Protein AF-A0A3L7MNG3-F1 (afdb_monomer_lite)

pLDDT: mean 82.28, std 17.29, range [47.0, 98.44]

Sequence (63 aa):
MLTSHLSAIVAAALSAGPTTTPDASMLRYPDIGREDIVFVYAGNLWLVPKTGGMARPLTSAAG

Secondary structure (DSSP, 8-state):
------------------S-PPPGGG-EEEEE-SSEEEEEETTEEEEEETT----EES--S--

Structure (mmCIF, N/CA/C/O backbone):
data_AF-A0A3L7MNG3-F1
#
_entry.id   AF-A0A3L7MNG3-F1
#
loop_
_atom_site.group_PDB
_atom_site.id
_atom_site.type_symbol
_atom_site.label_atom_id
_atom_site.label_alt_id
_atom_site.label_comp_id
_atom_site.label_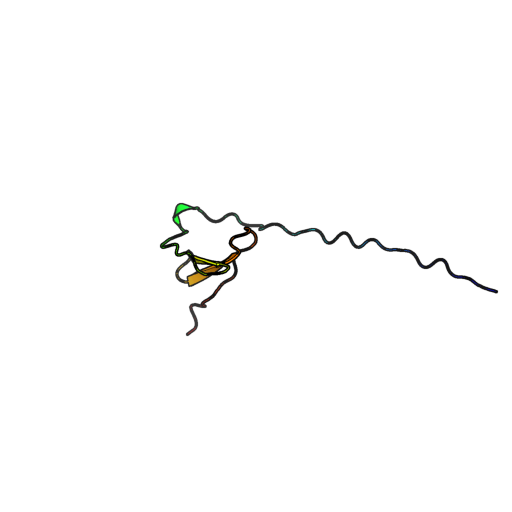asym_id
_atom_site.label_entity_id
_atom_site.label_seq_id
_atom_site.pdbx_PDB_ins_code
_atom_site.Cartn_x
_atom_site.Cartn_y
_atom_site.Cartn_z
_atom_site.occupancy
_atom_site.B_iso_or_equiv
_atom_site.auth_seq_id
_atom_site.auth_comp_id
_atom_site.auth_asym_id
_atom_site.auth_atom_id
_atom_site.pdbx_PDB_model_num
ATOM 1 N N . MET A 1 1 ? 16.234 5.867 58.769 1.00 47.00 1 MET A N 1
ATOM 2 C CA . MET A 1 1 ? 14.982 5.494 58.077 1.00 47.00 1 MET A CA 1
ATOM 3 C C . MET A 1 1 ? 14.904 6.352 56.821 1.00 47.00 1 MET A C 1
ATOM 5 O O . MET A 1 1 ? 14.415 7.468 56.868 1.00 47.00 1 MET A O 1
ATOM 9 N N . LEU A 1 2 ? 15.575 5.882 55.768 1.00 51.06 2 LEU A N 1
ATOM 10 C CA . LEU A 1 2 ? 15.844 6.568 54.504 1.00 51.06 2 LEU A CA 1
ATOM 11 C C . LEU A 1 2 ? 14.808 6.076 53.485 1.00 51.06 2 LEU A C 1
ATOM 13 O O . LEU A 1 2 ? 14.908 4.937 53.042 1.00 51.06 2 LEU A O 1
ATOM 17 N N . THR A 1 3 ? 13.805 6.881 53.141 1.00 53.75 3 THR A N 1
ATOM 18 C CA . THR A 1 3 ? 12.891 6.569 52.031 1.00 53.75 3 THR A CA 1
ATOM 19 C C . THR A 1 3 ? 13.222 7.470 50.854 1.00 53.75 3 THR A C 1
ATOM 21 O O . THR A 1 3 ? 12.821 8.628 50.790 1.00 53.75 3 THR A O 1
ATOM 24 N N . SER A 1 4 ? 14.028 6.914 49.955 1.00 48.38 4 SER A N 1
ATOM 25 C CA . SER A 1 4 ? 14.417 7.471 48.667 1.00 48.38 4 SER A CA 1
ATOM 26 C C . SER A 1 4 ? 13.191 7.746 47.792 1.00 48.38 4 SER A C 1
ATOM 28 O O . SER A 1 4 ? 12.487 6.816 47.402 1.00 48.38 4 SER A O 1
ATOM 30 N N . HIS A 1 5 ? 12.955 9.004 47.424 1.00 53.84 5 HIS A N 1
ATOM 31 C CA . HIS A 1 5 ? 12.038 9.345 46.337 1.00 53.84 5 HIS A CA 1
ATOM 32 C C . HIS A 1 5 ? 12.768 9.112 45.007 1.00 53.84 5 HIS A C 1
ATOM 34 O O . HIS A 1 5 ? 13.446 9.999 44.491 1.00 53.84 5 HIS A O 1
ATOM 40 N N . LEU A 1 6 ? 12.702 7.881 44.487 1.00 57.31 6 LEU A N 1
ATOM 41 C CA . LEU A 1 6 ? 13.198 7.573 43.145 1.00 57.31 6 LEU A CA 1
ATOM 42 C C . LEU A 1 6 ? 12.391 8.379 42.119 1.00 57.31 6 LEU A C 1
ATOM 44 O O . LEU A 1 6 ? 11.166 8.301 42.063 1.00 57.31 6 LEU A O 1
ATOM 48 N N . SER A 1 7 ? 13.114 9.166 41.326 1.00 56.31 7 SER A N 1
ATOM 49 C CA . SER A 1 7 ? 12.611 9.958 40.207 1.00 56.31 7 SER A CA 1
ATOM 50 C C . SER A 1 7 ? 11.802 9.108 39.227 1.00 56.31 7 SER A C 1
ATOM 52 O O . SER A 1 7 ? 12.308 8.123 38.691 1.00 56.31 7 SER A O 1
ATOM 54 N N . ALA A 1 8 ? 10.575 9.529 38.928 1.00 58.28 8 ALA A N 1
ATOM 55 C CA . ALA A 1 8 ? 9.849 9.036 37.767 1.00 58.28 8 ALA A CA 1
ATOM 56 C C . ALA A 1 8 ? 10.361 9.785 36.528 1.00 58.28 8 ALA A C 1
ATOM 58 O O . ALA A 1 8 ? 9.922 10.893 36.225 1.00 58.28 8 ALA A O 1
ATOM 59 N N . ILE A 1 9 ? 11.327 9.193 35.824 1.00 63.31 9 ILE A N 1
ATOM 60 C CA . ILE A 1 9 ? 11.670 9.620 34.467 1.00 63.31 9 ILE A CA 1
ATOM 61 C C . ILE A 1 9 ? 10.513 9.165 33.576 1.00 63.31 9 ILE A C 1
ATOM 63 O O . ILE A 1 9 ? 10.401 7.988 33.237 1.00 63.31 9 ILE A O 1
ATOM 67 N N . VAL A 1 10 ? 9.625 10.092 33.217 1.00 65.81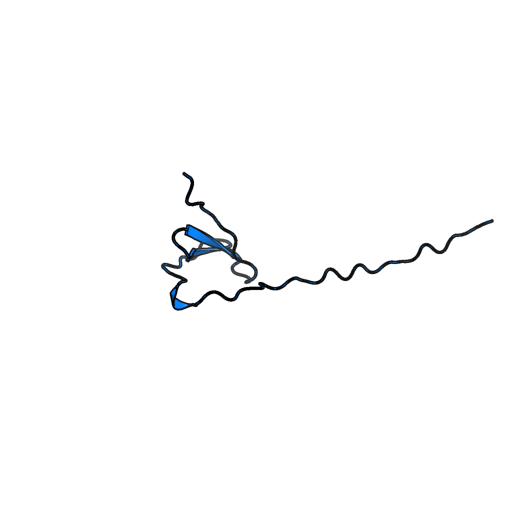 10 VAL A N 1
ATOM 68 C CA . VAL A 1 10 ? 8.684 9.888 32.113 1.00 65.81 10 VAL A CA 1
ATOM 69 C C . VAL A 1 10 ? 9.521 9.865 30.839 1.00 65.81 10 VAL A C 1
ATOM 71 O O . VAL A 1 10 ? 9.888 10.905 30.296 1.00 65.81 10 VAL A O 1
ATOM 74 N N . ALA A 1 11 ? 9.883 8.667 30.388 1.00 61.38 11 ALA A N 1
ATOM 75 C CA . ALA A 1 11 ? 10.434 8.472 29.060 1.00 61.38 11 ALA A CA 1
ATOM 76 C C . ALA A 1 11 ? 9.313 8.761 28.054 1.00 61.38 11 ALA A C 1
ATOM 78 O O . ALA A 1 11 ? 8.472 7.908 27.774 1.00 61.38 11 ALA A O 1
ATOM 79 N N . ALA A 1 12 ? 9.270 9.992 27.545 1.00 60.59 12 ALA A N 1
ATOM 80 C CA . ALA A 1 12 ? 8.489 10.316 26.365 1.00 60.59 12 ALA A CA 1
ATOM 81 C C . ALA A 1 12 ? 9.058 9.488 25.207 1.00 60.59 12 ALA A C 1
ATOM 83 O O . ALA A 1 12 ? 10.091 9.831 24.632 1.00 60.59 12 ALA A O 1
ATOM 84 N N . ALA A 1 13 ? 8.419 8.360 24.899 1.00 62.44 13 ALA A N 1
ATOM 85 C CA . ALA A 1 13 ? 8.665 7.648 23.660 1.00 62.44 13 ALA A CA 1
ATOM 86 C C . ALA A 1 13 ? 8.247 8.590 22.525 1.00 62.44 13 ALA A C 1
ATOM 88 O O . ALA A 1 13 ? 7.062 8.708 22.211 1.00 62.44 13 ALA A O 1
ATOM 89 N N . LEU A 1 14 ? 9.208 9.326 21.959 1.00 62.38 14 LEU A N 1
ATOM 90 C CA . LEU A 1 14 ? 9.009 10.055 20.715 1.00 62.38 14 LEU A CA 1
ATOM 91 C C . LEU A 1 14 ? 8.526 9.029 19.688 1.00 62.38 14 LEU A C 1
ATOM 93 O O . LEU A 1 14 ? 9.284 8.157 19.267 1.00 62.38 14 LEU A O 1
ATOM 97 N N . SER A 1 15 ? 7.250 9.116 19.315 1.00 61.16 15 SER A N 1
ATOM 98 C CA . SER A 1 15 ? 6.720 8.387 18.172 1.00 61.16 15 SER A CA 1
ATOM 99 C C . SER A 1 15 ? 7.429 8.949 16.943 1.00 61.16 15 SER A C 1
ATOM 101 O O . SER A 1 15 ? 7.078 10.017 16.442 1.00 61.16 15 SER A O 1
ATOM 103 N N . ALA A 1 16 ? 8.503 8.284 16.517 1.00 62.78 16 ALA A N 1
ATOM 104 C CA . ALA A 1 16 ? 9.170 8.583 15.265 1.00 62.78 16 ALA A CA 1
ATOM 105 C C . ALA A 1 16 ? 8.198 8.211 14.139 1.00 62.78 16 ALA A C 1
ATOM 107 O O . ALA A 1 16 ? 8.102 7.053 13.731 1.00 62.78 16 ALA A O 1
ATOM 108 N N . GLY A 1 17 ? 7.412 9.196 13.697 1.00 64.31 17 GLY A N 1
ATOM 109 C CA . GLY A 1 17 ? 6.626 9.096 12.473 1.00 64.31 17 GLY A CA 1
ATOM 110 C C . GLY A 1 17 ? 7.535 8.791 11.277 1.00 64.31 17 GLY A C 1
ATOM 111 O O . GLY A 1 17 ? 8.756 8.945 11.372 1.00 64.31 17 GLY A O 1
ATOM 112 N N . PRO A 1 18 ? 6.976 8.331 10.149 1.00 63.72 18 PRO A N 1
ATOM 113 C CA . PRO A 1 18 ? 7.793 7.926 9.016 1.00 63.72 18 PRO A CA 1
ATOM 114 C C . PRO A 1 18 ? 8.592 9.130 8.514 1.00 63.72 18 PRO A C 1
ATOM 116 O O . PRO A 1 18 ? 8.022 10.132 8.092 1.00 63.72 18 PRO A O 1
ATOM 119 N N . THR A 1 19 ? 9.922 9.032 8.535 1.00 70.62 19 THR A N 1
ATOM 120 C CA . THR A 1 19 ? 10.834 10.087 8.051 1.00 70.62 19 THR A CA 1
ATOM 121 C C . THR A 1 19 ? 10.794 10.237 6.524 1.00 70.62 19 THR A C 1
ATOM 123 O O . THR A 1 19 ? 11.470 11.085 5.949 1.00 70.62 19 THR A O 1
ATOM 126 N N . THR A 1 20 ? 10.034 9.388 5.833 1.00 76.00 20 THR A N 1
ATOM 127 C CA . THR A 1 20 ? 9.885 9.381 4.379 1.00 76.00 20 THR A CA 1
ATOM 128 C C . THR A 1 20 ? 8.438 9.092 4.026 1.00 76.00 20 THR A C 1
ATOM 130 O O . THR A 1 20 ? 7.902 8.038 4.360 1.00 76.00 20 THR A O 1
ATOM 133 N N . THR A 1 21 ? 7.821 10.040 3.326 1.00 83.50 21 THR A N 1
ATOM 134 C CA . THR A 1 21 ? 6.552 9.816 2.637 1.00 83.50 21 THR A CA 1
ATOM 135 C C . THR A 1 21 ? 6.877 9.297 1.238 1.00 83.50 21 THR A C 1
ATOM 137 O O . THR A 1 21 ? 7.574 9.998 0.501 1.00 83.50 21 THR A O 1
ATOM 140 N N . PRO A 1 22 ? 6.443 8.082 0.869 1.00 85.94 22 PRO A N 1
ATOM 141 C CA . PRO A 1 22 ? 6.658 7.572 -0.476 1.00 85.94 22 PRO A CA 1
ATOM 142 C C . PRO A 1 22 ? 5.822 8.366 -1.482 1.00 85.94 22 PRO A C 1
ATOM 144 O O . PRO A 1 22 ? 4.734 8.849 -1.162 1.00 85.94 22 PRO A O 1
ATOM 147 N N . ASP A 1 23 ? 6.302 8.455 -2.719 1.00 91.81 23 ASP A N 1
ATOM 148 C CA . ASP A 1 23 ? 5.465 8.919 -3.821 1.00 91.81 23 ASP A CA 1
ATOM 149 C C . ASP A 1 23 ? 4.287 7.945 -3.989 1.00 91.81 23 ASP A C 1
ATOM 151 O O . ASP A 1 23 ? 4.476 6.742 -4.200 1.00 91.81 23 ASP A O 1
ATOM 155 N N . ALA A 1 24 ? 3.060 8.458 -3.884 1.00 89.50 24 ALA A N 1
ATOM 156 C CA . ALA A 1 24 ? 1.850 7.646 -3.959 1.00 89.50 24 ALA A CA 1
ATOM 157 C C . ALA A 1 24 ? 1.722 6.895 -5.297 1.00 89.50 24 ALA A C 1
ATOM 159 O O . ALA A 1 24 ? 1.151 5.808 -5.333 1.00 89.50 24 ALA A O 1
ATOM 160 N N . SER A 1 25 ? 2.305 7.413 -6.386 1.00 93.06 25 SER A N 1
ATOM 161 C CA . SER A 1 25 ? 2.329 6.751 -7.701 1.00 93.06 25 SER A CA 1
ATOM 162 C C . SER A 1 25 ? 3.193 5.480 -7.738 1.00 93.06 25 SER A C 1
ATOM 164 O O . SER A 1 25 ? 3.104 4.665 -8.669 1.00 93.06 25 SER A O 1
ATOM 166 N N . MET A 1 26 ? 4.045 5.284 -6.729 1.00 94.56 26 MET A N 1
ATOM 167 C CA . MET A 1 26 ? 4.850 4.076 -6.566 1.00 94.56 26 MET A CA 1
ATOM 168 C C . MET A 1 26 ? 4.129 2.972 -5.791 1.00 94.56 26 MET A C 1
ATOM 170 O O . MET A 1 26 ? 4.577 1.828 -5.851 1.00 94.56 26 MET A O 1
ATOM 174 N N . LEU A 1 27 ? 3.034 3.285 -5.093 1.00 95.19 27 LEU A N 1
ATOM 175 C CA . LEU A 1 27 ? 2.218 2.312 -4.368 1.00 95.19 27 LEU A CA 1
ATOM 176 C C . LEU A 1 27 ? 1.272 1.635 -5.363 1.00 95.19 27 LEU A C 1
ATOM 178 O O . LEU A 1 27 ? 0.353 2.263 -5.888 1.00 95.19 27 LEU A O 1
ATOM 182 N N . ARG A 1 28 ? 1.529 0.367 -5.690 1.00 96.06 28 ARG A N 1
ATOM 183 C CA . ARG A 1 28 ? 0.853 -0.320 -6.804 1.00 96.06 28 ARG A CA 1
ATOM 184 C C . ARG A 1 28 ? 0.197 -1.616 -6.366 1.00 96.06 28 ARG A C 1
ATOM 186 O O . ARG A 1 28 ? 0.660 -2.264 -5.435 1.00 96.06 28 ARG A O 1
ATOM 193 N N . TYR A 1 29 ? -0.849 -1.999 -7.095 1.00 97.62 29 TYR A N 1
ATOM 194 C CA . TYR A 1 29 ? -1.552 -3.277 -6.943 1.00 97.62 29 TYR A CA 1
ATOM 195 C C . TYR A 1 29 ? -1.988 -3.574 -5.495 1.00 97.62 29 TYR A C 1
ATOM 197 O O . TYR A 1 29 ? -1.591 -4.602 -4.946 1.00 97.62 29 TYR A O 1
ATOM 205 N N . PRO A 1 30 ? -2.746 -2.668 -4.844 1.00 97.44 30 PRO A N 1
ATOM 206 C CA . PRO A 1 30 ? -3.217 -2.924 -3.495 1.00 97.44 30 PRO A CA 1
ATOM 207 C C . PRO A 1 30 ? -4.259 -4.049 -3.479 1.00 97.44 30 PRO A C 1
ATOM 209 O O . PRO A 1 30 ? -5.097 -4.131 -4.376 1.00 97.44 30 PRO A O 1
ATOM 212 N N . ASP A 1 31 ? -4.242 -4.854 -2.421 1.00 98.44 31 ASP A N 1
ATOM 213 C CA . ASP A 1 31 ? -5.294 -5.816 -2.091 1.00 98.44 31 ASP A CA 1
ATOM 214 C C . ASP A 1 31 ? -5.563 -5.824 -0.576 1.00 98.44 31 ASP A C 1
ATOM 216 O O . ASP A 1 31 ? -4.701 -5.451 0.229 1.00 98.44 31 ASP A O 1
ATOM 220 N N . ILE A 1 32 ? -6.780 -6.195 -0.175 1.00 98.00 32 ILE A N 1
ATOM 221 C CA . ILE A 1 32 ? -7.243 -6.086 1.214 1.00 98.00 32 ILE A CA 1
ATOM 222 C C . ILE A 1 32 ? -7.372 -7.481 1.839 1.00 98.00 32 ILE A C 1
ATOM 224 O O . ILE A 1 32 ? -8.271 -8.249 1.505 1.00 98.00 32 ILE A O 1
ATOM 228 N N . GLY A 1 33 ? -6.520 -7.772 2.826 1.00 96.62 33 GLY A N 1
ATOM 229 C CA . GLY A 1 33 ? -6.567 -8.991 3.635 1.00 96.62 33 GLY A CA 1
ATOM 230 C C . GLY A 1 33 ? -7.555 -8.904 4.802 1.00 96.62 33 GLY A C 1
ATOM 231 O O . GLY A 1 33 ? -8.416 -8.028 4.853 1.00 96.62 33 GLY A O 1
ATOM 232 N N . ARG A 1 34 ? -7.449 -9.809 5.787 1.00 97.69 34 ARG 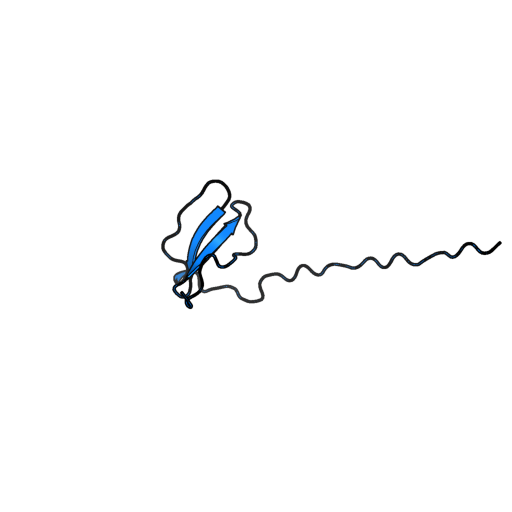A N 1
ATOM 233 C CA . ARG A 1 34 ? -8.311 -9.775 6.988 1.00 97.69 34 ARG A CA 1
ATOM 234 C C . ARG A 1 34 ? -7.974 -8.592 7.904 1.00 97.69 34 ARG A C 1
ATOM 236 O O . ARG A 1 34 ?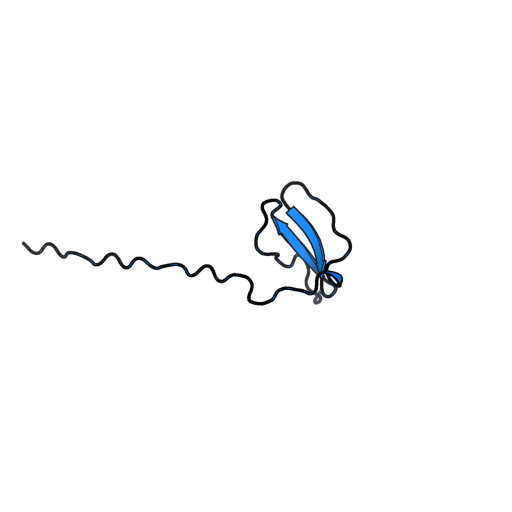 -8.876 -7.820 8.215 1.00 97.69 34 ARG A O 1
ATOM 243 N N . GLU A 1 35 ? -6.699 -8.423 8.244 1.00 97.75 35 GLU A N 1
ATOM 244 C CA . GLU A 1 35 ? -6.211 -7.398 9.188 1.00 97.75 35 GLU A CA 1
ATOM 245 C C . GLU A 1 35 ? -5.374 -6.297 8.513 1.00 97.75 35 GLU A C 1
ATOM 247 O O . GLU A 1 35 ? -5.304 -5.170 9.003 1.00 97.75 35 GLU A O 1
ATOM 252 N N . ASP A 1 36 ? -4.786 -6.600 7.354 1.00 98.31 36 ASP A N 1
ATOM 253 C CA . ASP A 1 36 ? -3.814 -5.748 6.668 1.00 98.31 36 ASP A CA 1
ATOM 254 C C . ASP A 1 36 ? -4.238 -5.426 5.227 1.00 98.31 36 ASP A C 1
ATOM 256 O O . ASP A 1 36 ? -5.084 -6.102 4.633 1.00 98.31 36 ASP A O 1
ATOM 260 N N . ILE A 1 37 ? -3.598 -4.410 4.655 1.00 98.25 37 ILE A N 1
ATOM 261 C CA . ILE A 1 37 ? -3.579 -4.105 3.223 1.00 98.25 37 ILE A CA 1
ATOM 262 C C . ILE A 1 37 ? -2.192 -4.479 2.696 1.00 98.25 37 ILE A C 1
ATOM 264 O O . ILE A 1 37 ? -1.186 -4.077 3.284 1.00 98.25 37 ILE A O 1
ATOM 268 N N . VAL A 1 38 ? -2.137 -5.228 1.594 1.00 98.06 38 VAL A N 1
ATOM 269 C CA . VAL A 1 38 ? -0.894 -5.548 0.879 1.00 98.06 38 VAL A CA 1
ATOM 270 C C . VAL A 1 38 ? -0.767 -4.676 -0.364 1.00 98.06 38 VAL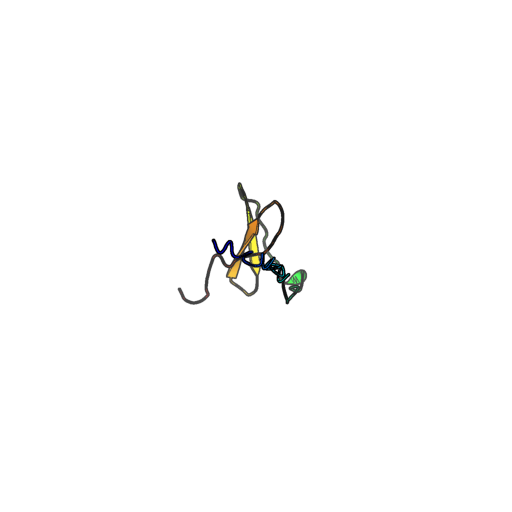 A C 1
ATOM 272 O O . VAL A 1 38 ? -1.768 -4.377 -1.004 1.00 98.06 38 VAL A O 1
ATOM 275 N N . PHE A 1 39 ? 0.445 -4.253 -0.714 1.00 97.69 39 PHE A N 1
ATOM 276 C CA . PHE A 1 39 ? 0.733 -3.526 -1.955 1.00 97.69 39 PHE A CA 1
ATOM 277 C C . PHE A 1 39 ? 2.190 -3.729 -2.387 1.00 97.69 39 PHE A C 1
ATOM 279 O O . PHE A 1 39 ? 3.031 -4.177 -1.607 1.00 97.69 39 PHE A O 1
ATOM 286 N N . VAL A 1 40 ? 2.501 -3.370 -3.632 1.00 96.88 40 VAL A N 1
ATOM 287 C CA . VAL A 1 40 ? 3.868 -3.332 -4.163 1.00 96.88 40 VAL A CA 1
ATOM 288 C C . VAL A 1 40 ? 4.462 -1.936 -3.982 1.00 96.88 40 VAL A C 1
ATOM 290 O O . VAL A 1 40 ? 3.859 -0.943 -4.389 1.00 96.88 40 VAL A O 1
ATOM 293 N N . TYR A 1 41 ? 5.677 -1.870 -3.438 1.00 95.38 41 TYR A N 1
ATOM 294 C CA . TYR A 1 41 ? 6.508 -0.665 -3.396 1.00 95.38 41 TYR A CA 1
ATOM 295 C C . TYR A 1 41 ? 7.982 -1.024 -3.598 1.00 95.38 41 TYR A C 1
ATOM 297 O O . TYR A 1 41 ? 8.493 -1.972 -2.997 1.00 95.38 41 TYR A O 1
ATOM 305 N N . ALA A 1 42 ? 8.658 -0.279 -4.480 1.00 92.50 42 ALA A N 1
ATOM 306 C CA . ALA A 1 42 ? 10.052 -0.520 -4.8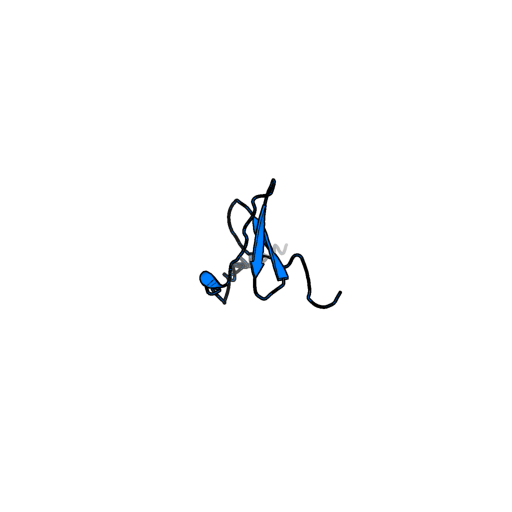72 1.00 92.50 42 ALA A CA 1
ATOM 307 C C . ALA A 1 42 ? 10.342 -1.998 -5.232 1.00 92.50 42 ALA A C 1
ATOM 309 O O . ALA A 1 42 ? 11.356 -2.564 -4.829 1.00 92.50 42 ALA A O 1
ATOM 310 N N . GLY A 1 43 ? 9.413 -2.646 -5.948 1.00 92.75 43 GLY A N 1
ATOM 311 C CA . GLY A 1 43 ? 9.551 -4.037 -6.402 1.00 92.75 43 GLY A CA 1
ATOM 312 C C . GLY A 1 43 ? 9.340 -5.114 -5.330 1.00 92.75 43 GLY A C 1
ATOM 313 O O . GLY A 1 43 ? 9.522 -6.288 -5.628 1.00 92.75 43 GLY A O 1
ATOM 314 N N . ASN A 1 44 ? 8.944 -4.747 -4.109 1.00 95.12 44 ASN A N 1
ATOM 315 C CA . ASN A 1 44 ? 8.696 -5.678 -3.005 1.00 95.12 44 ASN A CA 1
ATOM 316 C C . ASN A 1 44 ? 7.252 -5.569 -2.514 1.00 95.12 44 ASN A C 1
ATOM 318 O O . ASN A 1 44 ? 6.610 -4.534 -2.704 1.00 95.12 44 ASN A O 1
ATOM 322 N N . LEU A 1 45 ? 6.751 -6.618 -1.861 1.00 96.12 45 LEU A N 1
ATOM 323 C CA . LEU A 1 45 ? 5.470 -6.574 -1.165 1.00 96.12 45 LEU A CA 1
ATOM 324 C C . LEU A 1 45 ? 5.636 -5.928 0.206 1.00 96.12 45 LEU A C 1
ATOM 326 O O . LEU A 1 45 ? 6.599 -6.200 0.925 1.00 96.12 45 LEU A O 1
ATOM 330 N N . TRP A 1 46 ? 4.659 -5.110 0.570 1.00 97.00 46 TRP A N 1
ATOM 331 C CA . TRP A 1 46 ? 4.560 -4.431 1.855 1.00 97.00 46 TRP A CA 1
ATOM 332 C C . TRP A 1 46 ? 3.176 -4.651 2.457 1.00 97.00 46 TRP A C 1
ATOM 334 O O . TRP A 1 46 ? 2.201 -4.807 1.727 1.00 97.00 46 TRP A O 1
ATOM 344 N N . LEU A 1 47 ? 3.101 -4.649 3.787 1.00 97.75 47 LEU A N 1
ATOM 345 C CA . LEU A 1 47 ? 1.866 -4.755 4.561 1.00 97.75 47 LEU A CA 1
ATOM 346 C C . LEU A 1 47 ? 1.684 -3.527 5.443 1.00 97.75 47 LEU A C 1
ATOM 348 O O . LEU A 1 47 ? 2.647 -3.076 6.058 1.00 97.75 47 LEU A O 1
ATOM 352 N N . VAL A 1 48 ? 0.454 -3.040 5.568 1.00 97.31 48 VAL A N 1
ATOM 353 C CA . VAL A 1 48 ? 0.066 -2.003 6.535 1.00 97.31 48 VAL A CA 1
ATOM 354 C C . VAL A 1 48 ? -1.227 -2.412 7.253 1.00 97.31 48 VAL A C 1
ATOM 356 O O . VAL A 1 48 ? -2.121 -2.943 6.587 1.00 97.31 48 VAL A O 1
ATOM 359 N N . PRO A 1 49 ? -1.378 -2.161 8.571 1.00 97.88 49 PRO A N 1
ATOM 360 C CA . PRO A 1 49 ? -2.632 -2.439 9.267 1.00 97.88 49 PRO A CA 1
ATOM 361 C C . PRO A 1 49 ? -3.800 -1.662 8.656 1.00 97.88 49 PRO A C 1
ATOM 363 O O . PRO A 1 49 ? -3.655 -0.491 8.298 1.00 97.88 49 PRO A O 1
ATOM 366 N N . LYS A 1 50 ? -4.994 -2.263 8.613 1.00 97.06 50 LYS A N 1
ATOM 367 C CA . LYS A 1 50 ? -6.224 -1.574 8.170 1.00 97.06 50 LYS A CA 1
ATOM 368 C C . LYS A 1 50 ? -6.575 -0.347 9.004 1.00 97.06 50 LYS A C 1
ATOM 370 O O . LYS A 1 50 ? -7.199 0.582 8.504 1.00 97.06 50 LYS A O 1
ATOM 375 N N . THR A 1 51 ? -6.169 -0.339 10.268 1.00 97.00 51 THR A N 1
ATOM 376 C CA . THR A 1 51 ? -6.311 0.806 11.175 1.00 97.00 51 THR A CA 1
ATOM 377 C C . THR A 1 51 ? -5.369 1.963 10.826 1.00 97.00 51 THR A C 1
ATOM 379 O O . THR A 1 51 ? -5.397 2.992 11.496 1.00 97.00 51 THR A O 1
ATOM 382 N N . GLY A 1 52 ? -4.524 1.803 9.805 1.00 91.06 52 GLY A N 1
ATOM 383 C CA . GLY A 1 52 ? -3.432 2.709 9.490 1.00 91.06 52 GLY A CA 1
ATOM 384 C C . GLY A 1 52 ? -2.206 2.458 10.367 1.00 91.06 52 GLY A C 1
ATOM 385 O O . GLY A 1 52 ? -2.223 1.653 11.301 1.00 91.06 52 GLY A O 1
ATOM 386 N N . GLY A 1 53 ? -1.118 3.153 10.042 1.00 91.50 53 GLY A N 1
ATOM 387 C CA . GLY A 1 53 ? 0.159 3.044 10.739 1.00 91.50 53 GLY A CA 1
ATOM 388 C C . GLY A 1 53 ? 1.321 2.862 9.771 1.00 91.50 53 GLY A C 1
ATOM 389 O O . GLY A 1 53 ? 1.279 3.319 8.630 1.00 91.50 53 GLY A O 1
ATOM 390 N N . MET A 1 54 ? 2.371 2.201 10.248 1.00 91.94 54 MET A N 1
ATOM 391 C CA . MET A 1 54 ? 3.595 1.987 9.482 1.00 91.94 54 MET A CA 1
ATOM 392 C C . MET A 1 54 ? 3.491 0.749 8.599 1.00 91.94 54 MET A C 1
ATOM 394 O O . MET A 1 54 ? 3.140 -0.332 9.077 1.00 91.94 54 MET A O 1
ATOM 398 N N . ALA A 1 55 ? 3.855 0.899 7.326 1.00 94.31 55 ALA A N 1
ATOM 399 C CA . ALA A 1 55 ? 4.024 -0.238 6.438 1.00 94.31 55 ALA A CA 1
ATOM 400 C C . ALA A 1 55 ? 5.319 -0.999 6.769 1.00 94.31 55 ALA A C 1
ATOM 402 O O . ALA A 1 55 ? 6.343 -0.394 7.089 1.00 94.31 55 ALA A O 1
ATOM 403 N N . ARG A 1 56 ? 5.288 -2.327 6.649 1.00 94.12 56 ARG A N 1
ATOM 404 C CA . ARG A 1 56 ? 6.436 -3.223 6.848 1.00 94.12 56 ARG A CA 1
ATOM 405 C C . ARG A 1 56 ? 6.677 -4.087 5.607 1.00 94.12 56 ARG A C 1
ATOM 407 O O . ARG A 1 56 ? 5.699 -4.487 4.971 1.00 94.12 56 ARG A O 1
ATOM 414 N N . PRO A 1 57 ? 7.935 -4.403 5.262 1.00 94.50 57 PRO A N 1
ATOM 415 C CA . PRO A 1 57 ? 8.221 -5.282 4.137 1.00 94.50 57 PRO A CA 1
ATOM 416 C C . PRO A 1 57 ? 7.716 -6.699 4.432 1.00 94.50 57 PRO A C 1
ATOM 418 O O . PRO A 1 57 ? 7.853 -7.206 5.548 1.00 94.50 57 PRO A O 1
ATOM 421 N N . LEU A 1 58 ? 7.124 -7.330 3.423 1.00 95.06 58 LEU A N 1
ATOM 422 C CA . LEU A 1 58 ? 6.746 -8.743 3.424 1.00 95.06 58 LEU A CA 1
ATOM 423 C C . LEU A 1 58 ? 7.770 -9.591 2.658 1.00 95.06 58 LEU A C 1
ATOM 425 O O . LEU A 1 58 ? 7.980 -10.750 3.004 1.00 95.06 58 LEU A O 1
ATOM 429 N N . THR A 1 59 ? 8.419 -9.015 1.644 1.00 94.88 59 THR A N 1
ATOM 430 C CA . THR A 1 59 ? 9.460 -9.674 0.842 1.00 94.88 59 THR A CA 1
ATOM 431 C C . THR A 1 59 ? 10.745 -8.850 0.809 1.00 94.88 59 THR A C 1
ATOM 433 O O . THR A 1 59 ? 10.720 -7.632 0.992 1.00 94.88 59 THR A O 1
ATOM 436 N N . SER A 1 60 ? 11.861 -9.515 0.515 1.00 85.44 60 SER A N 1
ATOM 437 C CA . SER A 1 60 ? 13.142 -8.893 0.170 1.00 85.44 60 SER A CA 1
ATOM 438 C C . SER A 1 60 ? 13.629 -9.409 -1.180 1.00 85.44 60 SER A C 1
ATOM 440 O O . SER A 1 60 ? 13.408 -10.569 -1.510 1.00 85.44 60 SER A O 1
ATOM 442 N N . ALA A 1 61 ? 14.335 -8.569 -1.939 1.00 72.88 61 ALA A N 1
ATOM 443 C CA . ALA A 1 61 ? 14.870 -8.926 -3.257 1.00 72.88 61 ALA A CA 1
ATOM 444 C C . ALA A 1 61 ? 15.915 -10.063 -3.225 1.00 72.88 61 ALA A C 1
ATOM 446 O O . ALA A 1 61 ? 16.166 -10.688 -4.251 1.00 72.88 61 ALA A O 1
ATOM 447 N N . ALA A 1 62 ? 16.516 -10.332 -2.062 1.00 66.56 62 ALA A N 1
ATOM 448 C CA . ALA A 1 62 ? 17.302 -11.536 -1.829 1.00 66.56 62 ALA A CA 1
ATOM 449 C C . ALA A 1 62 ? 16.337 -12.691 -1.525 1.00 66.56 62 ALA A C 1
ATOM 451 O O . ALA A 1 62 ? 15.880 -12.834 -0.389 1.00 66.56 62 ALA A O 1
ATOM 452 N N . GLY A 1 63 ? 15.976 -13.431 -2.571 1.00 52.78 63 GLY A N 1
ATOM 453 C CA . GLY A 1 63 ? 15.434 -14.785 -2.479 1.00 52.78 63 GLY A CA 1
ATOM 454 C C . GLY A 1 63 ? 16.554 -15.793 -2.657 1.00 52.78 63 GLY A C 1
ATOM 455 O O . GLY A 1 63 ? 17.413 -15.537 -3.531 1.00 52.78 63 GLY A O 1
#

Foldseek 3Di:
DDDDPPDDPPPPPPPPAPPDDDDPVQWADWDDDDFWIWTDHPNFIWIAGPVGDDIDTPDDPPD

Radius of gyration: 19.68 Å; chains: 1; bounding box: 26×25×66 Å